Protein 1PBI (pdb70)

CATH classification: 2.10.69.10

B-factor: mean 23.82, std 16.3, range [2.0, 79.43]

Radius of gyration: 14.13 Å; Cα contacts (8 Å, |Δi|>4): 335; chains: 2; bounding box: 29×34×42 Å

Sequence (136 aa):
KSACCDTCLCTKSNPPTCRCVDVGETCHSACLSCICAYSNPPKCQCFDTQKFCYKQCHNSELEEVIKNKSACCDTCLCTKSNPPTCRCVDVGETCHSACLSCICAYSNPPKCQCFDTQKFCYKQCHNSELEEVIKN

Secondary structure (DSSP, 8-state):
-----S-EEEESSSS--EEE--EESS--TT-SSEEEESSSS-EEEE--EESS-PPPSSS---EEEE--/---B-SSEEEESSSS--EEE--EESS--TT-S-EEEESSSS-EEEE---BSS--B-SSS---EEE---

Nearest PDB structures (foldseek):
  1pbi-assembly1_A  TM=1.015E+00  e=2.897E-12  Pisum sativum
  6lh6-assembly1_B  TM=9.780E-01  e=8.377E-08  Cicer arietinum
  6lh6-assembly1_A  TM=8.838E-01  e=9.990E-08  Cicer arietinum
  1mvz-assembly1_A  TM=8.721E-01  e=2.674E-06  Medicago scutellata
  1pi2-assembly1_A  TM=8.719E-01  e=5.408E-06  Glycine max

InterPro domains:
  IPR000877 Proteinase inhibitor I12, Bowman-Birk [PF00228] (8-31)
  IPR000877 Proteinase inhibitor I12, Bowman-Birk [SM00269] (8-61)
  IPR000877 Proteinase inhibitor I12, Bowman-Birk [cd00023] (8-61)
  IPR035995 Bowman-Birk type proteinase inhibitor [G3DSA:2.10.69.10] (1-72)
  IPR035995 Bowman-Birk type proteinase inhibitor [SSF57247] (6-68)

Solvent-accessible surface area: 7482 Å² total; per-residue (Å²): 148,86,40,29,0,16,3,3,0,5,29,106,59,97,114,57,66,4,20,6,0,43,63,25,113,112,30,31,74,37,24,163,44,52,30,58,13,120,62,147,85,54,75,2,4,7,18,23,66,36,78,108,36,42,147,21,47,128,86,62,89,75,19,69,56,63,106,53,124,81,21,22,0,38,5,3,0,8,34,115,65,99,116,52,62,2,23,10,0,42,64,27,124,104,25,29,79,36,23,153,40,55,30,59,13,117,63,145,84,56,73,3,2,6,14,18,70,41,76,108,37,43,107,23,59,75,96,61,119,96,26,60,45,61,80,50

Organism: Pisum sativum (NCBI:txid3888)

Foldseek 3Di:
DAAAAADKDWDPDVLIKIFGFDKDLWHGPVADAWDWDPDVVIIIGGPDIDSDHGHHPVPDNPDDDDPD/DQQAAADKDWDPDVLIKIFGFDWDLWHTPPADAWDWDPDVSIIIGGPDIHSDHGHHDPNDHPDDDDPD

Structure (mmCIF, N/CA/C/O backbone):
data_1PBI
#
_entry.id   1PBI
#
_cell.length_a   52.680
_cell.length_b   52.680
_cell.length_c   135.300
_cell.angle_alpha   90.00
_cell.angle_beta   90.00
_cell.angle_gamma   90.00
#
_symmetry.space_group_name_H-M   'P 41 21 2'
#
loop_
_entity.id
_entity.type
_entity.pdbx_description
1 polymer 'BOWMAN-BIRK PROTEINASE INHIBITOR'
2 water water
#
loop_
_atom_site.group_PDB
_atom_site.id
_atom_site.type_symbol
_atom_site.label_atom_id
_atom_site.label_alt_id
_atom_site.label_comp_id
_atom_site.label_asym_id
_atom_site.label_entity_id
_atom_site.label_seq_id
_atom_site.pdbx_PDB_ins_code
_atom_site.Cartn_x
_atom_site.Cartn_y
_atom_site.Cartn_z
_atom_site.occupancy
_atom_site.B_iso_or_equiv
_atom_site.auth_seq_id
_atom_site.auth_comp_id
_atom_site.auth_asym_id
_atom_site.auth_atom_id
_atom_site.pdbx_PDB_model_num
ATOM 1 N N . LYS A 1 5 ? 15.936 21.161 36.925 1.00 42.09 5 LYS A N 1
ATOM 2 C CA . LYS A 1 5 ? 17.394 20.854 36.963 1.00 39.53 5 LYS A CA 1
ATOM 3 C C . LYS A 1 5 ? 18.248 22.126 37.000 1.00 36.77 5 LYS A C 1
ATOM 4 O O . LYS A 1 5 ? 17.942 23.074 37.733 1.00 37.54 5 LYS A O 1
ATOM 6 N N . SER A 1 6 ? 19.310 22.148 36.204 1.00 31.67 6 SER A N 1
ATOM 7 C CA . SER A 1 6 ? 20.208 23.289 36.194 1.00 28.36 6 SER A CA 1
ATOM 8 C C . SER A 1 6 ? 20.300 23.968 34.851 1.00 24.77 6 SER A C 1
ATOM 9 O O . SER A 1 6 ? 20.477 23.319 33.820 1.00 28.19 6 SER A O 1
ATOM 12 N N . ALA A 1 7 ? 20.185 25.288 34.866 1.00 19.31 7 ALA A N 1
ATOM 13 C CA . ALA A 1 7 ? 20.273 26.062 33.642 1.00 19.57 7 ALA A CA 1
ATOM 14 C C . ALA A 1 7 ? 21.649 25.898 33.006 1.00 19.05 7 ALA A C 1
ATOM 15 O O . ALA A 1 7 ? 22.645 26.353 33.554 1.00 20.73 7 ALA A O 1
ATOM 17 N N . CYS A 1 8 ? 21.700 25.225 31.859 1.00 20.22 8 CYS A N 1
ATOM 18 C CA . CYS A 1 8 ? 22.945 25.025 31.115 1.00 17.88 8 CYS A CA 1
ATOM 19 C C . CYS A 1 8 ? 22.680 25.037 29.607 1.00 18.93 8 CYS A C 1
ATOM 20 O O . CYS A 1 8 ? 21.545 24.834 29.159 1.00 19.19 8 CYS A O 1
ATOM 23 N N . CYS A 1 9 ? 23.728 25.297 28.831 1.00 14.68 9 CYS A N 1
ATOM 24 C CA . CYS A 1 9 ? 23.612 25.325 27.385 1.00 9.44 9 CYS A CA 1
ATOM 25 C C . CYS A 1 9 ? 24.826 24.753 26.680 1.00 9.77 9 CYS A C 1
ATOM 26 O O . CYS A 1 9 ? 25.933 25.258 26.833 1.00 14.14 9 CYS A O 1
ATOM 29 N N . ASP A 1 10 ? 24.613 23.723 25.874 1.00 11.32 10 ASP A N 1
ATOM 30 C CA . ASP A 1 10 ? 25.709 23.083 25.165 1.00 11.74 10 ASP A CA 1
ATOM 31 C C . ASP A 1 10 ? 26.227 23.897 23.985 1.00 16.73 10 ASP A C 1
ATOM 32 O O . ASP A 1 10 ? 27.442 23.980 23.768 1.00 19.18 10 ASP A O 1
ATOM 37 N N . THR A 1 11 ? 25.312 24.504 23.227 1.00 15.50 11 THR A N 1
ATOM 38 C CA . THR A 1 11 ? 25.697 25.296 22.063 1.00 8.42 11 THR A CA 1
ATOM 39 C C . THR A 1 11 ? 25.207 26.732 22.140 1.00 5.79 11 THR A C 1
ATOM 40 O O . THR A 1 11 ? 24.080 27.046 21.784 1.00 4.80 11 THR A O 1
ATOM 44 N N . CYS A 1 12 ? 26.082 27.605 22.607 1.00 8.03 12 CYS A N 1
ATOM 45 C CA . CYS A 1 12 ? 25.764 29.014 22.731 1.00 9.78 12 CYS A CA 1
ATOM 46 C C . CYS A 1 12 ? 26.293 29.783 21.526 1.00 11.32 12 CYS A C 1
ATOM 47 O O . CYS A 1 12 ? 27.487 29.731 21.215 1.00 13.29 12 CYS A O 1
ATOM 50 N N . LEU A 1 13 ? 25.398 30.505 20.861 1.00 11.39 13 LEU A N 1
ATOM 51 C CA . LEU A 1 13 ? 25.751 31.280 19.682 1.00 13.03 13 LEU A CA 1
ATOM 52 C C . LEU A 1 13 ? 25.693 32.765 19.976 1.00 13.41 13 LEU A C 1
ATOM 53 O O . LEU A 1 13 ? 24.670 33.269 20.436 1.00 15.49 13 LEU A O 1
ATOM 58 N N . CYS A 1 14 ? 26.789 33.466 19.710 1.00 16.88 14 CYS A N 1
ATOM 59 C CA . CYS A 1 14 ? 26.839 34.906 19.933 1.00 19.27 14 CYS A CA 1
ATOM 60 C C . CYS A 1 14 ? 27.222 35.577 18.630 1.00 20.55 14 CYS A C 1
ATOM 61 O O . CYS A 1 14 ? 27.988 35.026 17.841 1.00 18.06 14 CYS A O 1
ATOM 64 N N . THR A 1 15 ? 26.686 36.772 18.413 1.00 24.07 15 THR A N 1
ATOM 65 C CA . THR A 1 15 ? 27.009 37.539 17.223 1.00 27.25 15 THR A CA 1
ATOM 66 C C . THR A 1 15 ? 28.407 38.097 17.455 1.00 32.00 15 THR A C 1
ATOM 67 O O . THR A 1 15 ? 28.907 38.098 18.577 1.00 36.51 15 THR A O 1
ATOM 71 N N . LYS A 1 16 ? 29.045 38.570 16.396 1.00 39.51 16 LYS A N 1
ATOM 72 C CA . LYS A 1 16 ? 30.379 39.135 16.526 1.00 41.13 16 LYS A CA 1
ATOM 73 C C . LYS A 1 16 ? 30.244 40.599 16.953 1.00 40.68 16 LYS A C 1
ATOM 74 O O . LYS A 1 16 ? 31.231 41.277 17.227 1.00 41.86 16 LYS A O 1
ATOM 80 N N . SER A 1 17 ? 29.007 41.071 17.027 1.00 39.96 17 SER A N 1
ATOM 81 C CA . SER A 1 17 ? 28.737 42.451 17.401 1.00 43.93 17 SER A CA 1
ATOM 82 C C . SER A 1 17 ? 29.307 42.833 18.759 1.00 46.12 17 SER A C 1
ATOM 83 O O . SER A 1 17 ? 29.911 42.015 19.455 1.00 46.56 17 SER A O 1
ATOM 86 N N . ASN A 1 18 ? 29.105 44.093 19.128 1.00 48.51 18 ASN A N 1
ATOM 87 C CA . ASN A 1 18 ? 29.576 44.614 20.407 1.00 49.66 18 ASN A CA 1
ATOM 88 C C . ASN A 1 18 ? 28.631 45.714 20.884 1.00 48.83 18 ASN A C 1
ATOM 89 O O . ASN A 1 18 ? 28.537 46.774 20.267 1.00 51.65 18 ASN A O 1
ATOM 91 N N . PRO A 1 19 ? 27.892 45.454 21.974 1.00 46.50 19 PRO A N 1
ATOM 92 C CA . PRO A 1 19 ? 27.966 44.182 22.700 1.00 45.71 19 PRO A CA 1
ATOM 93 C C . PRO A 1 19 ? 27.347 43.041 21.887 1.00 45.71 19 PRO A C 1
ATOM 94 O O . PRO A 1 19 ? 26.429 43.261 21.090 1.00 47.36 19 PRO A O 1
ATOM 98 N N . PRO A 1 20 ? 27.853 41.809 22.064 1.00 43.23 20 PRO A N 1
ATOM 99 C CA . PRO A 1 20 ? 27.296 40.682 21.315 1.00 39.41 20 PRO A CA 1
ATOM 100 C C . PRO A 1 20 ? 25.968 40.280 21.924 1.00 37.46 20 PRO A C 1
ATOM 101 O O . PRO A 1 20 ? 25.698 40.581 23.089 1.00 38.68 20 PRO A O 1
ATOM 105 N N . THR A 1 21 ? 25.141 39.621 21.121 1.00 35.19 21 THR A N 1
ATOM 106 C CA . THR A 1 21 ? 23.834 39.150 21.559 1.00 30.99 21 THR A CA 1
ATOM 107 C C . THR A 1 21 ? 23.936 37.642 21.476 1.00 27.69 21 THR A C 1
ATOM 108 O O . THR A 1 21 ? 24.397 37.102 20.472 1.00 29.48 21 THR A O 1
ATOM 112 N N . CYS A 1 22 ? 23.527 36.956 22.534 1.00 20.38 22 CYS A N 1
ATOM 113 C CA . CYS A 1 22 ? 23.640 35.513 22.540 1.00 13.37 22 CYS A CA 1
ATOM 114 C C . CYS A 1 22 ? 22.346 34.754 22.775 1.00 9.02 22 CYS A C 1
ATOM 115 O O . CYS A 1 22 ? 21.364 35.296 23.301 1.00 5.75 22 CYS A O 1
ATOM 118 N N . ARG A 1 23 ? 22.357 33.491 22.358 1.00 5.85 23 ARG A N 1
ATOM 119 C CA . ARG A 1 23 ? 21.209 32.607 22.511 1.00 7.64 23 ARG A CA 1
ATOM 120 C C . ARG A 1 23 ? 21.687 31.168 22.645 1.00 2.97 23 ARG A C 1
ATOM 121 O O . ARG A 1 23 ? 22.842 30.858 22.364 1.00 2.00 23 ARG A O 1
ATOM 129 N N . CYS A 1 24 ? 20.801 30.294 23.102 1.00 2.00 24 CYS A N 1
ATOM 130 C CA . CYS A 1 24 ? 21.142 28.886 23.235 1.00 5.47 24 CYS A CA 1
ATOM 131 C C . CYS A 1 24 ? 20.362 28.154 22.144 1.00 8.89 24 CYS A C 1
ATOM 132 O O . CYS A 1 24 ? 19.129 28.226 22.125 1.00 11.35 24 CYS A O 1
ATOM 135 N N . VAL A 1 25 ? 21.062 27.455 21.242 1.00 10.81 25 VAL A N 1
ATOM 136 C CA . VAL A 1 25 ? 20.382 26.744 20.151 1.00 10.72 25 VAL A CA 1
ATOM 137 C C . VAL A 1 25 ? 20.187 25.248 20.366 1.00 12.80 25 VAL A C 1
ATOM 138 O O . VAL A 1 25 ? 19.934 24.512 19.414 1.00 13.65 25 VAL A O 1
ATOM 142 N N . ASP A 1 26 ? 20.294 24.805 21.618 1.00 13.05 26 ASP A N 1
ATOM 143 C CA . ASP A 1 26 ? 20.101 23.398 21.953 1.00 9.43 26 ASP A CA 1
ATOM 144 C C . ASP A 1 26 ? 18.665 23.051 21.622 1.00 7.57 26 ASP A C 1
ATOM 145 O O . ASP A 1 26 ? 17.776 23.876 21.816 1.00 8.61 26 ASP A O 1
ATOM 150 N N . VAL A 1 27 ? 18.435 21.831 21.145 1.00 3.08 27 VAL A N 1
ATOM 151 C CA . VAL A 1 27 ? 17.091 21.387 20.800 1.00 3.43 27 VAL A CA 1
ATOM 152 C C . VAL A 1 27 ? 16.804 20.080 21.537 1.00 4.53 27 VAL A C 1
ATOM 153 O O . VAL A 1 27 ? 17.704 19.255 21.706 1.00 3.22 27 VAL A O 1
ATOM 157 N N . GLY A 1 28 ? 15.560 19.906 21.982 1.00 2.00 28 GLY A N 1
ATOM 158 C CA . GLY A 1 28 ? 15.191 18.703 22.701 1.00 2.00 28 GLY A CA 1
ATOM 159 C C . GLY A 1 28 ? 13.733 18.684 23.123 1.00 4.04 28 GLY A C 1
ATOM 160 O O . GLY A 1 28 ? 12.951 19.547 22.716 1.00 6.73 28 GLY A O 1
ATOM 161 N N . GLU A 1 29 ? 13.367 17.696 23.938 1.00 7.41 30 GLU A N 1
ATOM 162 C CA . GLU A 1 29 ? 11.994 17.552 24.423 1.00 14.18 30 GLU A CA 1
ATOM 163 C C . GLU A 1 29 ? 11.562 18.735 25.281 1.00 13.95 30 GLU A C 1
ATOM 164 O O . GLU A 1 29 ? 10.364 18.989 25.457 1.00 18.13 30 GLU A O 1
ATOM 170 N N . THR A 1 30 ? 12.543 19.453 25.820 1.00 14.10 31 THR A N 1
ATOM 171 C CA . THR A 1 30 ? 12.273 20.621 26.651 1.00 13.09 31 THR A CA 1
ATOM 172 C C . THR A 1 30 ? 13.435 21.590 26.579 1.00 12.59 31 THR A C 1
ATOM 173 O O . THR A 1 30 ? 14.490 21.276 26.017 1.00 8.68 31 THR A O 1
ATOM 177 N N . CYS A 1 31 ? 13.229 22.770 27.157 1.00 14.54 32 CYS A N 1
ATOM 178 C CA . CYS A 1 31 ? 14.243 23.822 27.184 1.00 13.36 32 CYS A CA 1
ATOM 179 C C . CYS A 1 31 ? 14.895 23.843 28.557 1.00 12.23 32 CYS A C 1
ATOM 180 O O . CYS A 1 31 ? 14.356 23.262 29.493 1.00 14.15 32 CYS A O 1
ATOM 183 N N . HIS A 1 32 ? 16.046 24.502 28.680 1.00 9.26 33 HIS A N 1
ATOM 184 C CA . HIS A 1 32 ? 16.729 24.553 29.963 1.00 7.04 33 HIS A CA 1
ATOM 185 C C . HIS A 1 32 ? 15.903 25.340 30.982 1.00 11.04 33 HIS A C 1
ATOM 186 O O . HIS A 1 32 ? 15.073 26.179 30.613 1.00 11.04 33 HIS A O 1
ATOM 193 N N . SER A 1 33 ? 16.132 25.052 32.263 1.00 10.67 34 SER A N 1
ATOM 194 C CA . SER A 1 33 ? 15.390 25.667 33.362 1.00 8.25 34 SER A CA 1
ATOM 195 C C . SER A 1 33 ? 15.248 27.186 33.377 1.00 9.58 34 SER A C 1
ATOM 196 O O . SER A 1 33 ? 14.280 27.703 33.917 1.00 15.58 34 SER A O 1
ATOM 199 N N . ALA A 1 34 ? 16.189 27.911 32.790 1.00 8.74 35 ALA A N 1
ATOM 200 C CA . ALA A 1 34 ? 16.114 29.367 32.809 1.00 6.03 35 ALA A CA 1
ATOM 201 C C . ALA A 1 34 ? 15.436 30.016 31.603 1.00 10.11 35 ALA A C 1
ATOM 202 O O . ALA A 1 34 ? 15.390 31.247 31.504 1.00 14.07 35 ALA A O 1
ATOM 204 N N . CYS A 1 35 ? 14.901 29.196 30.699 1.00 10.75 36 CYS A N 1
ATOM 205 C CA . CYS A 1 35 ? 14.260 29.692 29.481 1.00 4.61 36 CYS A CA 1
ATOM 206 C C . CYS A 1 35 ? 12.890 30.315 29.632 1.00 5.94 36 CYS A C 1
ATOM 207 O O . CYS A 1 35 ? 11.949 29.669 30.086 1.00 9.40 36 CYS A O 1
ATOM 210 N N . LEU A 1 36 ? 12.761 31.560 29.197 1.00 9.62 37 LEU A N 1
ATOM 211 C CA . LEU A 1 36 ? 11.478 32.247 29.270 1.00 13.74 37 LEU A CA 1
ATOM 212 C C . LEU A 1 36 ? 10.597 31.888 28.080 1.00 15.85 37 LEU A C 1
ATOM 213 O O . LEU A 1 36 ? 9.419 31.565 28.242 1.00 20.58 37 LEU A O 1
ATOM 218 N N . SER A 1 37 ? 11.173 31.938 26.883 1.00 14.46 38 SER A N 1
ATOM 219 C CA . SER A 1 37 ? 10.430 31.628 25.665 1.00 12.49 38 SER A CA 1
ATOM 220 C C . SER A 1 37 ? 10.878 30.325 25.010 1.00 8.05 38 SER A C 1
ATOM 221 O O . SER A 1 37 ? 11.825 30.314 24.238 1.00 11.02 38 SER A O 1
ATOM 224 N N . CYS A 1 38 ? 10.189 29.232 25.305 1.00 8.69 39 CYS A N 1
ATOM 225 C CA . CYS A 1 38 ? 10.538 27.922 24.753 1.00 8.04 39 CYS A CA 1
ATOM 226 C C . CYS A 1 38 ? 9.591 27.539 23.616 1.00 9.95 39 CYS A C 1
ATOM 227 O O . CYS A 1 38 ? 8.411 27.293 23.841 1.00 11.53 39 CYS A O 1
ATOM 230 N N . ILE A 1 39 ? 10.120 27.481 22.399 1.00 10.98 40 ILE A N 1
ATOM 231 C CA . ILE A 1 39 ? 9.326 27.161 21.217 1.00 11.93 40 ILE A CA 1
ATOM 232 C C . ILE A 1 39 ? 9.554 25.740 20.737 1.00 12.06 40 ILE A C 1
ATOM 233 O O . ILE A 1 39 ? 10.698 25.324 20.550 1.00 13.79 40 ILE A O 1
ATOM 238 N N . CYS A 1 40 ? 8.459 25.008 20.531 1.00 13.12 41 CYS A N 1
ATOM 239 C CA . CYS A 1 40 ? 8.519 23.616 20.074 1.00 12.22 41 CYS A CA 1
ATOM 240 C C . CYS A 1 40 ? 7.760 23.413 18.782 1.00 13.17 41 CYS A C 1
ATOM 241 O O . CYS A 1 40 ? 6.866 24.190 18.454 1.00 16.04 41 CYS A O 1
ATOM 244 N N . ALA A 1 41 ? 8.130 22.355 18.061 1.00 17.20 42 ALA A N 1
ATOM 245 C CA . ALA A 1 41 ? 7.481 21.964 16.814 1.00 15.77 42 ALA A CA 1
ATOM 246 C C . ALA A 1 41 ? 6.474 20.910 17.259 1.00 20.82 42 ALA A C 1
ATOM 247 O O . ALA A 1 41 ? 6.707 20.2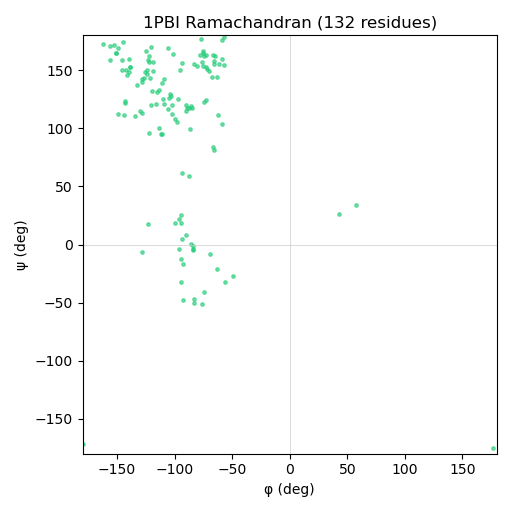15 18.244 1.00 27.03 42 ALA A O 1
ATOM 249 N N . TYR A 1 42 ? 5.356 20.785 16.558 1.00 26.47 43 TYR A N 1
ATOM 250 C CA . TYR A 1 42 ? 4.336 19.818 16.959 1.00 30.36 43 TYR A CA 1
ATOM 251 C C . TYR A 1 42 ? 4.511 18.403 16.402 1.00 29.79 43 TYR A C 1
ATOM 252 O O . TYR A 1 42 ? 3.627 17.876 15.725 1.00 35.32 43 TYR A O 1
ATOM 254 N N . SER A 1 43 ? 5.647 17.785 16.702 1.00 25.99 44 SER A N 1
ATOM 255 C CA . SER A 1 43 ? 5.924 16.430 16.248 1.00 24.65 44 SER A CA 1
ATOM 256 C C . SER A 1 43 ? 6.152 15.516 17.461 1.00 27.85 44 SER A C 1
ATOM 257 O O . SER A 1 43 ? 6.271 16.004 18.584 1.00 32.23 44 SER A O 1
ATOM 260 N N . ASN A 1 44 ? 6.208 14.201 17.245 1.00 26.81 45 ASN A N 1
ATOM 261 C CA . ASN A 1 44 ? 6.442 13.252 18.342 1.00 26.19 45 ASN A CA 1
ATOM 262 C C . ASN A 1 44 ? 7.704 12.441 18.058 1.00 24.21 45 ASN A C 1
ATOM 263 O O . ASN A 1 44 ? 7.788 11.753 17.041 1.00 30.05 45 ASN A O 1
ATOM 268 N N . PRO A 1 45 ? 8.707 12.531 18.943 1.00 21.14 46 PRO A N 1
ATOM 269 C CA . PRO A 1 45 ? 8.669 13.354 20.155 1.00 19.03 46 PRO A CA 1
ATOM 270 C C . PRO A 1 45 ? 8.836 14.828 19.793 1.00 18.74 46 PRO A C 1
ATOM 271 O O . PRO A 1 45 ? 9.299 15.156 18.705 1.00 18.49 46 PRO A O 1
ATOM 275 N N . PRO A 1 46 ? 8.473 15.737 20.705 1.00 18.88 47 PRO A N 1
ATOM 276 C CA . PRO A 1 46 ? 8.611 17.161 20.393 1.00 15.63 47 PRO A CA 1
ATOM 277 C C . PRO A 1 46 ? 10.049 17.621 20.212 1.00 13.89 47 PRO A C 1
ATOM 278 O O . PRO A 1 46 ? 11.000 16.950 20.620 1.00 15.53 47 PRO A O 1
ATOM 282 N N . LYS A 1 47 ? 10.186 18.782 19.583 1.00 13.68 48 LYS A N 1
ATOM 283 C CA . LYS A 1 47 ? 11.475 19.391 19.302 1.00 9.24 48 LYS A CA 1
ATOM 284 C C . LYS A 1 47 ? 11.340 20.816 19.790 1.00 7.98 48 LYS A C 1
ATOM 285 O O . LYS A 1 47 ? 10.544 21.578 19.245 1.00 7.02 48 LYS A O 1
ATOM 291 N N . CYS A 1 48 ? 12.104 21.181 20.814 1.00 6.82 49 CYS A N 1
ATOM 292 C CA .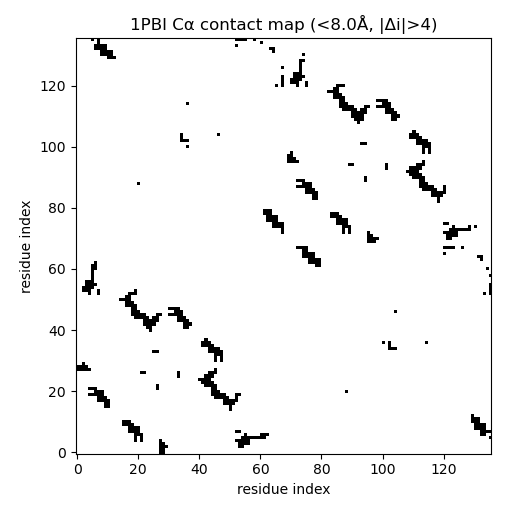 CYS A 1 48 ? 12.006 22.524 21.359 1.00 2.11 49 CYS A CA 1
ATOM 293 C C . CYS A 1 48 ? 13.309 23.262 21.377 1.00 2.00 49 CYS A C 1
ATOM 294 O O . CYS A 1 48 ? 14.369 22.665 21.492 1.00 4.42 49 CYS A O 1
ATOM 297 N N . GLN A 1 49 ? 13.227 24.575 21.259 1.00 2.00 50 GLN A N 1
ATOM 298 C CA . GLN A 1 49 ? 14.418 25.386 21.311 1.00 3.64 50 GLN A CA 1
ATOM 299 C C . GLN A 1 49 ? 14.096 26.632 22.107 1.00 5.80 50 GLN A C 1
ATOM 300 O O . GLN A 1 49 ? 12.955 27.094 22.111 1.00 6.41 50 GLN A O 1
ATOM 306 N N . CYS A 1 50 ? 15.090 27.167 22.802 1.00 2.78 51 CYS A N 1
ATOM 307 C CA . CYS A 1 50 ? 14.866 28.364 23.586 1.00 5.55 51 CYS A CA 1
ATOM 308 C C . CYS A 1 50 ? 15.141 29.587 22.723 1.00 5.71 51 CYS A C 1
ATOM 309 O O . CYS A 1 50 ? 16.255 29.773 22.238 1.00 7.30 51 CYS A O 1
ATOM 312 N N . PHE A 1 51 ? 14.136 30.432 22.543 1.00 4.32 52 PHE A N 1
ATOM 313 C CA . PHE A 1 51 ? 14.297 31.622 21.717 1.00 8.01 52 PHE A CA 1
ATOM 314 C C . PHE A 1 51 ? 14.774 32.877 22.439 1.00 11.04 52 PHE A C 1
ATOM 315 O O . PHE A 1 51 ? 14.792 33.954 21.851 1.00 17.70 52 PHE A O 1
ATOM 323 N N . ASP A 1 52 ? 15.163 32.744 23.702 1.00 16.45 53 ASP A N 1
ATOM 324 C CA . ASP A 1 52 ? 15.636 33.879 24.487 1.00 11.30 53 ASP A CA 1
ATOM 325 C C . ASP A 1 52 ? 17.009 34.325 24.010 1.00 13.43 53 ASP A C 1
ATOM 326 O O . ASP A 1 52 ? 17.790 33.516 23.512 1.00 13.17 53 ASP A O 1
ATOM 331 N N . THR A 1 53 ? 17.303 35.612 24.175 1.00 12.77 54 THR A N 1
ATOM 332 C CA . THR A 1 53 ? 18.603 36.167 23.805 1.00 15.11 54 THR A CA 1
ATOM 333 C C . THR A 1 53 ? 19.131 36.931 24.998 1.00 13.22 54 THR A C 1
ATOM 334 O O . THR A 1 53 ? 18.383 37.643 25.656 1.00 16.27 54 THR A O 1
ATOM 338 N N . GLN A 1 54 ? 20.422 36.818 25.259 1.00 12.09 55 GLN A N 1
ATOM 339 C CA . GLN A 1 54 ? 21.015 37.531 26.376 1.00 16.38 55 GLN A CA 1
ATOM 340 C C . GLN A 1 54 ? 22.416 37.959 25.976 1.00 19.14 55 GLN A C 1
ATOM 341 O O . GLN A 1 54 ? 22.908 37.586 24.906 1.00 22.29 55 GLN A O 1
ATOM 347 N N . LYS A 1 55 ? 23.066 38.724 26.845 1.00 19.87 56 LYS A N 1
ATOM 348 C CA . LYS A 1 55 ? 24.415 39.199 26.572 1.00 21.60 56 LYS A CA 1
ATOM 349 C C . LYS A 1 55 ? 25.461 38.272 27.177 1.00 21.36 56 LYS A C 1
ATOM 350 O O . LYS A 1 55 ? 26.620 38.653 27.324 1.00 24.57 56 LYS A O 1
ATOM 352 N N . PHE A 1 56 ? 25.056 37.045 27.499 1.00 18.94 57 PHE A N 1
ATOM 353 C CA . PHE A 1 56 ? 25.960 36.073 28.109 1.00 13.23 57 PHE A CA 1
ATOM 354 C C . PHE A 1 56 ? 25.559 34.636 27.743 1.00 13.35 57 PHE A C 1
ATOM 355 O O . PHE A 1 56 ? 24.455 34.405 27.266 1.00 9.93 57 PHE A O 1
ATOM 363 N N . CYS A 1 57 ? 26.462 33.685 27.974 1.00 13.86 58 CYS A N 1
ATOM 364 C CA . CYS A 1 57 ? 26.226 32.268 27.686 1.00 16.48 58 CYS A CA 1
ATOM 365 C C . CYS A 1 57 ? 26.066 31.488 28.990 1.00 20.19 58 CYS A C 1
ATOM 366 O O . CYS A 1 57 ? 26.763 31.770 29.969 1.00 22.09 58 CYS A O 1
ATOM 369 N N . TYR A 1 58 ? 25.169 30.503 28.995 1.00 18.28 59 TYR A N 1
ATOM 370 C CA . TYR A 1 58 ? 24.974 29.659 30.169 1.00 14.34 59 TYR A CA 1
ATOM 371 C C . TYR A 1 58 ? 26.140 28.685 30.137 1.00 14.29 59 TYR A C 1
ATOM 372 O O . TYR A 1 58 ? 26.787 28.562 29.113 1.00 22.13 59 TYR A O 1
ATOM 381 N N . LYS A 1 59 ? 26.441 28.007 31.235 1.00 14.45 60 LYS A N 1
ATOM 382 C CA . LYS A 1 59 ? 27.559 27.066 31.215 1.00 12.47 60 LYS A CA 1
ATOM 383 C C . LYS A 1 59 ? 27.155 25.802 30.477 1.00 12.39 60 LYS A C 1
ATOM 384 O O . LYS A 1 59 ? 25.980 25.457 30.420 1.00 11.26 60 LYS A O 1
ATOM 390 N N . GLN A 1 60 ? 28.134 25.111 29.911 1.00 11.18 61 GLN A N 1
ATOM 391 C CA . GLN A 1 60 ? 27.862 23.892 29.168 1.00 17.27 61 GLN A CA 1
ATOM 392 C C . GLN A 1 60 ? 27.167 22.875 30.057 1.00 24.57 61 GLN A C 1
ATOM 393 O O . GLN A 1 60 ? 27.235 22.967 31.281 1.00 30.99 61 GLN A O 1
ATOM 395 N N . CYS A 1 61 ? 26.495 21.906 29.440 1.00 28.97 62 CYS A N 1
ATOM 396 C CA . CYS A 1 61 ? 25.806 20.853 30.187 1.00 29.82 62 CYS A CA 1
ATOM 397 C C . CYS A 1 61 ? 26.720 19.643 30.322 1.00 34.78 62 CYS A C 1
ATOM 398 O O . CYS A 1 61 ? 26.658 18.913 31.311 1.00 36.71 62 CYS A O 1
ATOM 401 N N . HIS A 1 62 ? 27.556 19.422 29.313 1.00 39.83 63 HIS A N 1
ATOM 402 C CA . HIS A 1 62 ? 28.456 18.279 29.318 1.00 47.49 63 HIS A CA 1
ATOM 403 C C . HIS A 1 62 ? 29.903 18.652 29.042 1.00 50.69 63 HIS A C 1
ATOM 404 O O . HIS A 1 62 ? 30.799 17.805 29.131 1.00 53.46 63 HIS A O 1
ATOM 411 N N . ASN A 1 63 ? 30.132 19.916 28.707 1.00 54.05 64 ASN A N 1
ATOM 412 C CA . ASN A 1 63 ? 31.483 20.385 28.427 1.00 56.85 64 ASN A CA 1
ATOM 413 C C . ASN A 1 63 ? 32.118 19.577 27.298 1.00 57.78 64 ASN A C 1
ATOM 414 O O . ASN A 1 63 ? 33.328 19.331 27.294 1.00 57.52 64 ASN A O 1
ATOM 416 N N . SER A 1 64 ? 31.291 19.159 26.346 1.00 56.98 65 SER A N 1
ATOM 417 C CA . SER A 1 64 ? 31.766 18.388 25.205 1.00 55.98 65 SER A CA 1
ATOM 418 C C . SER A 1 64 ? 31.131 18.972 23.954 1.00 55.68 65 SER A C 1
ATOM 419 O O . SER A 1 64 ? 29.923 18.848 23.756 1.00 58.67 65 SER A O 1
ATOM 421 N N . GLU A 1 65 ? 31.948 19.613 23.121 1.00 53.98 66 GLU A N 1
ATOM 422 C CA . GLU A 1 65 ? 31.466 20.227 21.887 1.00 51.73 66 GLU A CA 1
ATOM 423 C C . GLU A 1 65 ? 30.811 19.188 20.983 1.00 47.02 66 GLU A C 1
ATOM 424 O O . GLU A 1 65 ? 31.486 18.398 20.326 1.00 48.01 66 GLU A O 1
ATOM 430 N N . LEU A 1 66 ? 29.485 19.204 20.956 1.00 43.07 67 LEU A N 1
ATOM 431 C CA . LEU A 1 66 ? 28.719 18.260 20.159 1.00 41.32 67 LEU A CA 1
ATOM 432 C C . LEU A 1 66 ? 28.351 18.809 18.783 1.00 39.15 67 LEU A C 1
ATOM 433 O O . LEU A 1 66 ? 27.904 18.064 17.914 1.00 38.42 67 LEU A O 1
ATOM 438 N N . GLU A 1 67 ? 28.538 20.110 18.592 1.00 35.19 68 GLU A N 1
ATOM 439 C CA . GLU A 1 67 ? 28.205 20.754 17.328 1.00 32.76 68 GLU A CA 1
ATOM 440 C C . GLU A 1 67 ? 29.213 21.828 16.951 1.00 34.66 68 GLU A C 1
ATOM 441 O O . GLU A 1 67 ? 29.813 22.470 17.816 1.00 33.87 68 GLU A O 1
ATOM 447 N N . GLU A 1 68 ? 29.390 22.029 15.651 1.00 35.97 69 GLU A N 1
ATOM 448 C CA . GLU A 1 68 ? 30.316 23.039 15.159 1.00 35.31 69 GLU A CA 1
ATOM 449 C C . GLU A 1 68 ? 29.689 23.754 13.984 1.00 31.20 69 GLU A C 1
ATOM 450 O O . GLU A 1 68 ? 28.843 23.197 13.295 1.00 31.95 69 GLU A O 1
ATOM 456 N N . VAL A 1 69 ? 30.097 24.996 13.770 1.00 28.81 70 VAL A N 1
ATOM 457 C CA . VAL A 1 69 ? 29.574 25.789 12.667 1.00 31.10 70 VAL A CA 1
ATOM 458 C C . VAL A 1 69 ? 30.368 25.489 11.398 1.00 32.03 70 VAL A C 1
ATOM 459 O O . VAL A 1 69 ? 31.564 25.743 11.346 1.00 32.85 70 VAL A O 1
ATOM 463 N N . ILE A 1 70 ? 29.709 24.949 10.377 1.00 33.40 71 ILE A N 1
ATOM 464 C CA . ILE A 1 70 ? 30.388 24.640 9.124 1.00 35.17 71 ILE A CA 1
ATOM 465 C C . ILE A 1 70 ? 30.341 25.831 8.181 1.00 37.18 71 ILE A C 1
ATOM 466 O O . ILE A 1 70 ? 29.265 26.257 7.761 1.00 38.99 71 ILE A O 1
ATOM 471 N N . LYS A 1 71 ? 31.510 26.367 7.849 1.00 42.39 72 LYS A N 1
ATOM 472 C CA . LYS A 1 71 ? 31.600 27.511 6.948 1.00 47.25 72 LYS A CA 1
ATOM 473 C C . LYS A 1 71 ? 31.136 27.123 5.546 1.00 49.30 72 LYS A C 1
ATOM 474 O O . LYS A 1 71 ? 31.956 26.839 4.672 1.00 50.75 72 LYS A O 1
ATOM 476 N N . ASN A 1 72 ? 29.818 27.110 5.343 1.00 50.27 73 ASN A N 1
ATOM 477 C CA . ASN A 1 72 ? 29.225 26.763 4.055 1.00 48.25 73 ASN A CA 1
AT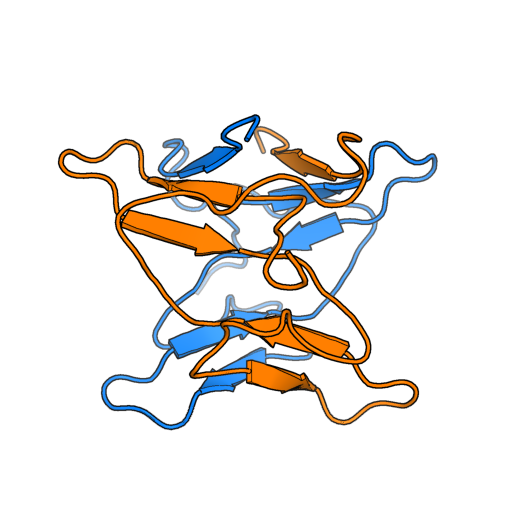OM 478 C C . ASN A 1 72 ? 29.250 27.987 3.148 1.00 52.44 73 ASN A C 1
ATOM 479 O O . ASN A 1 72 ? 29.438 29.100 3.688 1.00 56.46 73 ASN A O 1
ATOM 484 N N . LYS B 1 5 ? 19.346 28.558 -4.753 1.00 51.98 5 LYS B N 1
ATOM 485 C CA . LYS B 1 5 ? 18.969 29.911 -5.255 1.00 54.40 5 LYS B CA 1
ATOM 486 C C . LYS B 1 5 ? 18.472 30.775 -4.094 1.00 54.53 5 LYS B C 1
ATOM 487 O O . LYS B 1 5 ? 19.217 31.593 -3.546 1.00 54.73 5 LYS B O 1
ATOM 489 N N . SER B 1 6 ? 17.209 30.589 -3.721 1.00 54.93 6 SER B N 1
ATOM 490 C CA . SER B 1 6 ? 16.618 31.340 -2.615 1.00 53.36 6 SER B CA 1
ATOM 491 C C . SER B 1 6 ? 16.780 30.523 -1.323 1.00 49.04 6 SER B C 1
ATOM 492 O O . SER B 1 6 ? 16.634 31.050 -0.219 1.00 50.46 6 SER B O 1
ATOM 495 N N . ALA B 1 7 ? 17.064 29.231 -1.480 1.00 40.44 7 ALA B N 1
ATOM 496 C CA . ALA B 1 7 ? 17.285 28.343 -0.350 1.00 31.60 7 ALA B CA 1
ATOM 497 C C . ALA B 1 7 ? 18.753 28.483 -0.003 1.00 26.38 7 ALA B C 1
ATOM 498 O O . ALA B 1 7 ? 19.617 27.893 -0.639 1.00 28.73 7 ALA B O 1
ATOM 500 N N . CYS B 1 8 ? 19.033 29.284 1.008 1.00 25.34 8 CYS B N 1
ATOM 501 C CA . CYS B 1 8 ? 20.401 29.510 1.420 1.00 23.94 8 CYS B CA 1
ATOM 502 C C . CYS B 1 8 ? 20.477 29.532 2.946 1.00 22.87 8 CYS B C 1
ATOM 503 O O . CYS B 1 8 ? 19.472 29.752 3.630 1.00 21.46 8 CYS B O 1
ATOM 506 N N . CYS B 1 9 ? 21.671 29.315 3.482 1.00 17.80 9 CYS B N 1
ATOM 507 C CA . CYS B 1 9 ? 21.839 29.314 4.919 1.00 11.30 9 CYS B CA 1
ATOM 508 C C . CYS B 1 9 ? 23.158 29.928 5.356 1.00 12.53 9 CYS B C 1
ATOM 509 O O . CYS B 1 9 ? 24.234 29.500 4.930 1.00 10.46 9 CYS B O 1
ATOM 512 N N . ASP B 1 10 ? 23.050 30.940 6.210 1.00 12.03 10 ASP B N 1
ATOM 513 C CA . ASP B 1 10 ? 24.194 31.661 6.737 1.00 13.97 10 ASP B CA 1
ATOM 514 C C . ASP B 1 10 ? 24.935 30.872 7.813 1.00 19.22 10 ASP B C 1
ATOM 515 O O . ASP B 1 10 ? 26.159 30.718 7.755 1.00 23.62 10 ASP B O 1
ATOM 520 N N . THR B 1 11 ? 24.190 30.389 8.807 1.00 18.71 11 THR B N 1
ATOM 521 C CA . THR B 1 11 ? 24.770 29.636 9.920 1.00 13.85 11 THR B CA 1
ATOM 522 C C . THR B 1 11 ? 24.309 28.192 9.912 1.00 11.55 11 THR B C 1
ATOM 523 O O . THR B 1 11 ? 23.205 27.876 10.355 1.00 10.02 11 THR B O 1
ATOM 527 N N . CYS B 1 12 ? 25.174 27.318 9.412 1.00 11.36 12 CYS B N 1
ATOM 528 C CA . CYS B 1 12 ? 24.862 25.902 9.328 1.00 9.39 12 CYS B CA 1
ATOM 529 C C . CYS B 1 12 ? 25.558 25.137 10.440 1.00 10.18 12 CYS B C 1
ATOM 530 O O . CYS B 1 12 ? 26.788 25.140 10.537 1.00 9.99 12 CYS B O 1
ATOM 533 N N . LEU B 1 13 ? 24.760 24.480 11.274 1.00 9.54 13 LEU B N 1
ATOM 534 C CA . LEU B 1 13 ? 25.279 23.717 12.397 1.00 10.51 13 LEU B CA 1
ATOM 535 C C . LEU B 1 13 ? 25.216 22.236 12.113 1.00 12.23 13 LEU B C 1
ATOM 536 O O . LEU B 1 13 ? 24.152 21.714 11.778 1.00 16.18 13 LEU B O 1
ATOM 541 N N . CYS B 1 14 ? 26.353 21.562 12.256 1.00 13.39 14 CYS B N 1
ATOM 542 C CA . CYS B 1 14 ? 26.427 20.122 12.035 1.00 15.58 14 CYS B C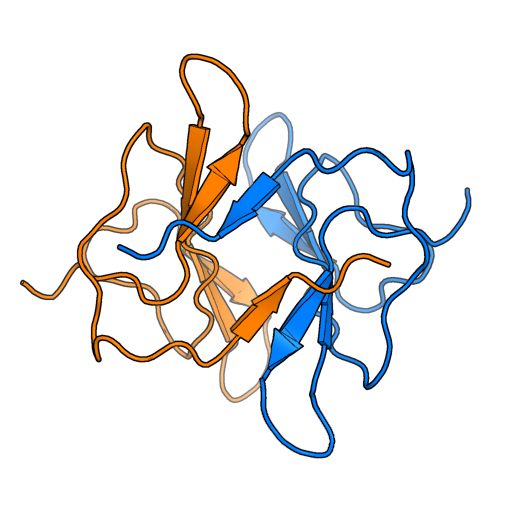A 1
ATOM 543 C C . CYS B 1 14 ? 27.071 19.462 13.247 1.00 17.01 14 CYS B C 1
ATOM 544 O O . CYS B 1 14 ? 27.995 20.015 13.851 1.00 12.29 14 CYS B O 1
ATOM 547 N N . THR B 1 15 ? 26.578 18.279 13.597 1.00 21.20 15 THR B N 1
ATOM 548 C CA . THR B 1 15 ? 27.143 17.544 14.712 1.00 29.67 15 THR B CA 1
ATOM 549 C C . THR B 1 15 ? 28.497 16.997 14.253 1.00 36.39 15 THR B C 1
ATOM 550 O O . THR B 1 15 ? 28.787 16.960 13.054 1.00 37.86 15 THR B O 1
ATOM 554 N N . LYS B 1 16 ? 29.329 16.589 15.207 1.00 41.22 16 LYS B N 1
ATOM 555 C CA . LYS B 1 16 ? 30.639 16.040 14.882 1.00 45.93 16 LYS B CA 1
ATOM 556 C C . LYS B 1 16 ? 30.493 14.555 14.555 1.00 48.85 16 LYS B C 1
ATOM 557 O O . LYS B 1 16 ? 31.456 13.890 14.170 1.00 52.30 16 LYS B O 1
ATOM 563 N N . SER B 1 17 ? 29.272 14.050 14.704 1.00 49.68 17 SER B N 1
ATOM 564 C CA . SER B 1 17 ? 28.966 12.647 14.445 1.00 50.76 17 SER B CA 1
ATOM 565 C C . SER B 1 17 ? 29.285 12.213 13.017 1.00 54.01 17 SER B C 1
ATOM 566 O O . SER B 1 17 ? 29.682 13.022 12.174 1.00 56.54 17 SER B O 1
ATOM 569 N N . ASN B 1 18 ? 29.103 10.923 12.760 1.00 54.04 18 ASN B N 1
ATOM 570 C CA . ASN B 1 18 ? 29.345 10.354 11.444 1.00 55.54 18 ASN B CA 1
ATOM 571 C C . ASN B 1 18 ? 28.301 9.268 11.218 1.00 56.21 18 ASN B C 1
ATOM 572 O O . ASN B 1 18 ? 28.319 8.237 11.890 1.00 58.44 18 ASN B O 1
ATOM 574 N N . PRO B 1 19 ? 27.360 9.498 10.289 1.00 55.26 19 PRO B N 1
ATOM 575 C CA . PRO B 1 19 ? 27.286 10.726 9.491 1.00 53.64 19 PRO B CA 1
ATOM 576 C C . PRO B 1 19 ? 26.802 11.872 10.354 1.00 52.25 19 PRO B C 1
ATOM 577 O O . PRO B 1 19 ? 26.087 11.665 11.334 1.00 52.12 19 PRO B O 1
ATOM 581 N N . PRO B 1 20 ? 27.188 13.102 10.004 1.00 49.42 20 PRO B N 1
ATOM 582 C CA . PRO B 1 20 ? 26.754 14.245 10.792 1.00 45.38 20 PRO B CA 1
ATOM 583 C C . PRO B 1 20 ? 25.336 14.616 10.393 1.00 40.70 20 PRO B C 1
ATOM 584 O O . PRO B 1 20 ? 24.906 14.336 9.276 1.00 40.84 20 PRO B O 1
ATOM 588 N N . THR B 1 21 ? 24.615 15.230 11.319 1.00 37.47 21 THR B N 1
ATOM 589 C CA . THR B 1 21 ? 23.250 15.684 11.084 1.00 30.22 21 THR B CA 1
ATOM 590 C C . THR B 1 21 ? 23.357 17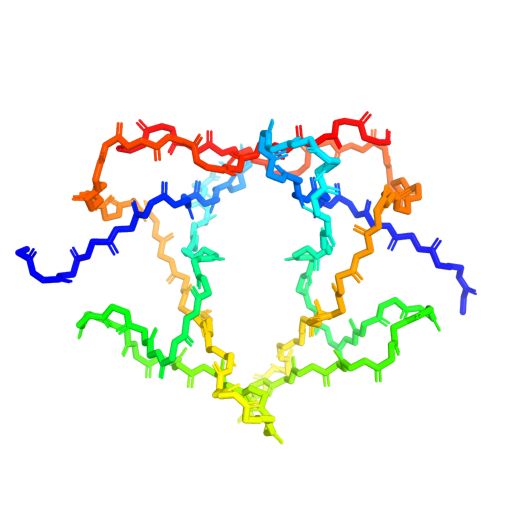.201 11.151 1.00 25.56 21 THR B C 1
ATOM 591 O O . THR B 1 21 ? 23.966 17.741 12.083 1.00 26.35 21 THR B O 1
ATOM 595 N N . CYS B 1 22 ? 22.767 17.885 10.176 1.00 19.57 22 CYS B N 1
ATOM 596 C CA . CYS B 1 22 ? 22.856 19.333 10.130 1.00 8.52 22 CYS B CA 1
ATOM 597 C C . CYS B 1 22 ? 21.543 20.075 10.134 1.00 5.68 22 CYS B C 1
ATOM 598 O O . CYS B 1 22 ? 20.484 19.517 9.851 1.00 6.74 22 CYS B O 1
ATOM 601 N N . ARG B 1 23 ? 21.624 21.355 10.467 1.00 2.97 23 ARG B N 1
ATOM 602 C CA . ARG B 1 23 ? 20.449 22.202 10.482 1.00 3.14 23 ARG B CA 1
ATOM 603 C C . ARG B 1 23 ? 20.854 23.652 10.302 1.00 4.54 23 ARG B C 1
ATOM 604 O O . ARG B 1 23 ? 22.006 24.013 10.529 1.00 4.17 23 ARG B O 1
ATOM 612 N N . CYS B 1 24 ? 19.908 24.475 9.870 1.00 2.00 24 CYS B N 1
ATOM 613 C CA . CYS B 1 24 ? 20.177 25.882 9.660 1.00 6.00 24 CYS B CA 1
ATOM 614 C C . CYS B 1 24 ? 19.528 26.644 10.795 1.00 10.22 24 CYS B C 1
ATOM 615 O O . CYS B 1 24 ? 18.300 26.623 10.928 1.00 11.83 24 CYS B O 1
ATOM 618 N N . VAL B 1 25 ? 20.341 27.319 11.607 1.00 10.66 25 VAL B N 1
ATOM 619 C CA . VAL B 1 25 ? 19.825 28.051 12.760 1.00 10.76 25 VAL B CA 1
ATOM 620 C C . VAL B 1 25 ? 19.583 29.538 12.514 1.00 10.27 25 VAL B C 1
ATOM 621 O O . VAL B 1 25 ? 19.531 30.326 13.449 1.00 12.02 25 VAL B O 1
ATOM 625 N N . ASP B 1 26 ? 19.413 29.919 11.258 1.00 9.68 26 ASP B N 1
ATOM 626 C CA . ASP B 1 26 ? 19.169 31.313 10.933 1.00 6.16 26 ASP B CA 1
ATOM 627 C C . ASP B 1 26 ? 17.797 31.692 11.478 1.00 5.55 26 ASP B C 1
ATOM 628 O O . ASP B 1 26 ? 16.880 30.875 11.471 1.00 3.46 26 ASP B O 1
ATOM 633 N N . VAL B 1 27 ? 17.669 32.932 11.950 1.00 6.64 27 VAL B N 1
ATOM 634 C CA . VAL B 1 27 ? 16.407 33.440 12.495 1.00 7.77 27 VAL B CA 1
ATOM 635 C C . VAL B 1 27 ? 15.925 34.637 11.671 1.00 10.03 27 VAL B C 1
ATOM 636 O O . VAL B 1 27 ? 16.739 35.394 11.142 1.00 10.90 27 VAL B O 1
ATOM 640 N N . GLY B 1 28 ? 14.609 34.820 11.576 1.00 8.46 28 GLY B N 1
ATOM 641 C CA . GLY B 1 28 ? 14.085 35.947 10.824 1.00 6.23 28 GLY B CA 1
ATOM 642 C C . GLY B 1 28 ? 12.577 35.962 10.736 1.00 9.83 28 GLY B C 1
ATOM 643 O O . GLY B 1 28 ? 11.909 35.133 11.347 1.00 15.41 28 GLY B O 1
ATOM 644 N N . GLU B 1 29 ? 12.029 36.906 9.976 1.00 11.27 30 GLU B N 1
ATOM 645 C CA . GLU B 1 29 ? 10.582 37.006 9.812 1.00 13.48 30 GLU B CA 1
ATOM 646 C C . GLU B 1 29 ? 10.040 35.834 9.001 1.00 12.03 30 GLU B C 1
ATOM 647 O O . GLU B 1 29 ? 8.830 35.650 8.872 1.00 13.45 30 GLU B O 1
ATOM 653 N N . THR B 1 30 ? 10.949 35.043 8.456 1.00 10.95 31 THR B N 1
ATOM 654 C CA . THR B 1 30 ? 10.574 33.887 7.671 1.00 15.36 31 THR B CA 1
ATOM 655 C C . THR B 1 30 ? 11.772 32.929 7.544 1.00 16.48 31 THR B C 1
ATOM 656 O O . THR B 1 30 ? 12.880 33.238 7.991 1.00 13.86 31 THR B O 1
ATOM 660 N N . CYS B 1 31 ? 11.537 31.751 6.976 1.00 18.63 32 CYS B N 1
ATOM 661 C CA . CYS B 1 31 ? 12.592 30.753 6.798 1.00 19.12 32 CYS B CA 1
ATOM 662 C C . CYS B 1 31 ? 13.013 30.699 5.330 1.00 18.75 32 CYS B C 1
ATOM 663 O O . CYS B 1 31 ? 12.348 31.278 4.471 1.00 20.69 32 CYS B O 1
ATOM 666 N N . HIS B 1 32 ? 14.109 30.007 5.028 1.00 19.71 33 HIS B N 1
ATOM 667 C CA . HIS B 1 32 ? 14.541 29.919 3.637 1.00 17.72 33 HIS B CA 1
ATOM 668 C C . HIS B 1 32 ? 13.523 29.128 2.823 1.00 17.60 33 HIS B C 1
ATOM 669 O O . HIS B 1 32 ? 12.683 28.422 3.390 1.00 16.26 33 HIS B O 1
ATOM 676 N N . SER B 1 33 ? 13.596 29.270 1.500 1.00 20.04 34 SER B N 1
ATOM 677 C CA . SER B 1 33 ? 12.655 28.627 0.569 1.00 21.90 34 SER B CA 1
ATOM 678 C C . SER B 1 33 ? 12.506 27.105 0.645 1.00 19.99 34 SER B C 1
ATOM 679 O O . SER B 1 33 ? 11.420 26.571 0.405 1.00 18.99 34 SER B O 1
ATOM 682 N N . ALA B 1 34 ? 13.586 26.411 0.986 1.00 18.41 35 ALA B N 1
ATOM 683 C CA . ALA B 1 34 ? 13.560 24.957 1.064 1.00 17.07 35 ALA B CA 1
ATOM 684 C C . ALA B 1 34 ? 13.085 24.375 2.388 1.00 17.29 35 ALA B C 1
ATOM 685 O O . ALA B 1 34 ? 13.027 23.157 2.531 1.00 21.29 35 ALA B O 1
ATOM 687 N N . CYS B 1 35 ? 12.727 25.225 3.346 1.00 17.09 36 CYS B N 1
ATOM 688 C CA . CYS B 1 35 ? 12.309 24.748 4.667 1.00 15.05 36 CYS B CA 1
ATOM 689 C C . CYS B 1 35 ? 10.946 24.077 4.775 1.00 11.51 36 CYS B C 1
ATOM 690 O O . CYS B 1 35 ? 9.928 24.661 4.436 1.00 15.88 36 CYS B O 1
ATOM 693 N N . LEU B 1 36 ? 10.934 22.854 5.288 1.00 11.73 37 LEU B N 1
ATOM 694 C CA . LEU B 1 36 ? 9.692 22.117 5.468 1.00 15.42 37 LEU B CA 1
ATOM 695 C C . LEU B 1 36 ? 9.025 22.544 6.774 1.00 18.69 37 LEU B C 1
ATOM 696 O O . LEU B 1 36 ? 7.837 22.877 6.797 1.00 20.44 37 LEU B O 1
ATOM 701 N N . SER B 1 37 ? 9.792 22.543 7.861 1.00 17.65 38 SER B N 1
ATOM 702 C CA . SER B 1 37 ? 9.251 22.901 9.167 1.00 15.82 38 SER B CA 1
ATOM 703 C C . SER B 1 37 ? 9.810 24.216 9.699 1.00 12.53 38 SER B C 1
ATOM 704 O O . SER B 1 37 ? 10.859 24.252 10.336 1.00 11.81 38 SER B O 1
ATOM 707 N N . CYS B 1 38 ? 9.074 25.292 9.447 1.00 15.34 39 CYS B N 1
ATOM 708 C CA . CYS B 1 38 ? 9.450 26.649 9.859 1.00 13.92 39 CYS B CA 1
ATOM 709 C C . CYS B 1 38 ? 8.701 27.052 11.132 1.00 14.74 39 CYS B C 1
ATOM 710 O O . CYS B 1 38 ? 7.498 27.309 11.096 1.00 18.61 39 CYS B O 1
ATOM 713 N N . ILE B 1 39 ? 9.414 27.113 12.254 1.00 14.04 40 ILE B N 1
ATOM 714 C CA . ILE B 1 39 ? 8.797 27.464 13.525 1.00 10.17 40 ILE B CA 1
ATOM 715 C C . ILE B 1 39 ? 9.066 28.896 13.984 1.00 14.94 40 ILE B C 1
ATOM 716 O O . ILE B 1 39 ? 10.219 29.333 14.064 1.00 14.34 40 ILE B O 1
ATOM 721 N N . CYS B 1 40 ? 7.992 29.610 14.309 1.00 14.48 41 CYS B N 1
ATOM 722 C CA . CYS B 1 40 ? 8.094 30.994 14.755 1.00 15.22 41 CYS B CA 1
ATOM 723 C C . CYS B 1 40 ? 7.567 31.233 16.169 1.00 18.61 41 CYS B C 1
ATOM 724 O O . CYS B 1 40 ? 6.738 30.485 16.681 1.00 19.43 41 CYS B O 1
ATOM 727 N N . ALA B 1 41 ? 8.055 32.301 16.785 1.00 21.01 42 ALA B N 1
ATOM 728 C CA . ALA B 1 41 ? 7.614 32.708 18.104 1.00 22.78 42 ALA B CA 1
ATOM 729 C C . ALA B 1 41 ? 6.507 33.720 17.776 1.00 27.10 42 ALA B C 1
ATOM 730 O O . ALA B 1 41 ? 6.511 34.313 16.690 1.00 29.45 42 ALA B O 1
ATOM 732 N N . TYR B 1 42 ? 5.568 33.929 18.691 1.00 31.41 43 TYR B N 1
ATOM 733 C CA . TYR B 1 42 ? 4.473 34.863 18.433 1.00 32.41 43 TYR B CA 1
ATOM 734 C C . TYR B 1 42 ? 4.710 36.295 18.925 1.00 32.58 43 TYR B C 1
ATOM 735 O O . TYR B 1 42 ? 3.967 36.802 19.763 1.00 33.67 43 TYR B O 1
ATOM 737 N N . SER B 1 43 ? 5.737 36.945 18.393 1.00 33.21 44 SER B N 1
ATOM 738 C CA . SER B 1 43 ? 6.049 38.324 18.761 1.00 32.72 44 SER B CA 1
ATOM 739 C C . SER B 1 43 ? 6.103 39.182 17.498 1.00 32.13 44 SER B C 1
ATOM 740 O O . SER B 1 43 ? 6.147 38.653 16.386 1.00 35.41 44 SER B O 1
ATOM 743 N N . ASN B 1 44 ? 6.097 40.502 17.668 1.00 28.29 45 ASN B N 1
ATOM 744 C CA . ASN B 1 44 ? 6.148 41.411 16.530 1.00 25.12 45 ASN B CA 1
ATOM 745 C C . ASN B 1 44 ? 7.425 42.230 16.578 1.00 23.97 45 ASN B C 1
ATOM 746 O O . ASN B 1 44 ? 7.687 42.923 17.559 1.00 26.88 45 ASN B O 1
ATOM 751 N N . PRO B 1 45 ? 8.257 42.140 15.528 1.00 23.75 46 PRO B N 1
ATOM 752 C CA . PRO B 1 45 ? 8.020 41.301 14.352 1.00 22.20 46 PRO B CA 1
ATOM 753 C C . PRO B 1 45 ? 8.286 39.837 14.699 1.00 21.55 46 PRO B C 1
ATOM 754 O O . PRO B 1 45 ? 8.874 39.541 15.740 1.00 25.90 46 PRO B O 1
ATOM 758 N N . PRO B 1 46 ? 7.859 38.900 13.834 1.00 17.60 47 PRO B N 1
ATOM 759 C CA . PRO B 1 46 ? 8.070 37.470 14.100 1.00 14.10 47 PRO B CA 1
ATOM 760 C C . PRO B 1 46 ? 9.512 37.018 14.108 1.00 12.65 47 PRO B C 1
ATOM 761 O O . PRO B 1 46 ? 10.388 37.666 13.537 1.00 14.37 47 PRO B O 1
ATOM 765 N N . LYS B 1 47 ? 9.746 35.894 14.775 1.00 10.01 48 LYS B N 1
ATOM 766 C CA . LYS B 1 47 ? 11.067 35.293 14.879 1.00 7.67 48 LYS B CA 1
ATOM 767 C C . LYS B 1 47 ? 10.862 33.854 14.448 1.00 9.23 48 LYS B C 1
ATOM 768 O O . LYS B 1 47 ? 10.166 33.105 15.130 1.00 7.07 48 LYS B O 1
ATOM 774 N N . CYS B 1 48 ? 11.448 33.467 13.315 1.00 10.23 49 CYS B N 1
ATOM 775 C CA . CYS B 1 48 ? 11.300 32.102 12.821 1.00 4.85 49 CYS B CA 1
ATOM 776 C C . CYS B 1 48 ? 12.612 31.405 12.565 1.00 2.16 49 CYS B C 1
ATOM 777 O O . CYS B 1 48 ? 13.612 32.019 12.203 1.00 5.74 49 CYS B O 1
ATOM 780 N N . GLN B 1 49 ? 12.598 30.100 12.763 1.00 2.00 50 GLN B N 1
ATOM 781 C CA . GLN B 1 49 ? 13.779 29.302 12.530 1.00 4.08 50 GLN B CA 1
ATOM 782 C C . GLN B 1 49 ? 13.328 28.000 11.905 1.00 6.32 50 GLN B C 1
ATOM 783 O O . GLN B 1 49 ? 12.247 27.495 12.207 1.00 8.50 50 GLN B O 1
ATOM 789 N N . CYS B 1 50 ? 14.158 27.471 11.018 1.00 7.63 51 CYS B N 1
ATOM 790 C CA . CYS B 1 50 ? 13.854 26.234 10.325 1.00 10.02 51 CYS B CA 1
ATOM 791 C C . CYS B 1 50 ? 1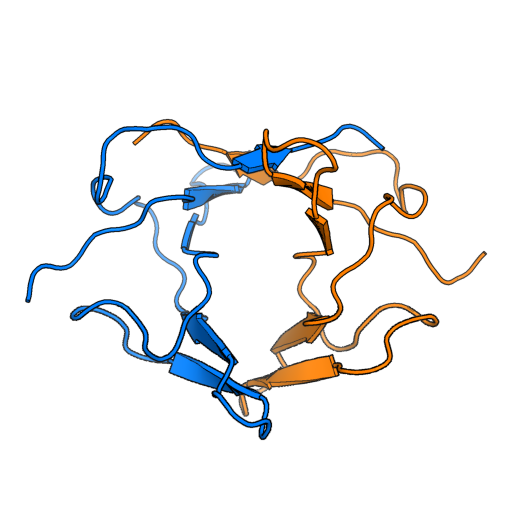4.335 25.060 11.152 1.00 9.06 51 CYS B C 1
ATOM 792 O O . CYS B 1 50 ? 15.532 24.914 11.395 1.00 14.74 51 CYS B O 1
ATOM 795 N N . PHE B 1 51 ? 13.401 24.215 11.567 1.00 9.76 52 PHE B N 1
ATOM 796 C CA . PHE B 1 51 ? 13.727 23.059 12.389 1.00 11.37 52 PHE B CA 1
ATOM 797 C C . PHE B 1 51 ? 14.181 21.827 11.609 1.00 12.52 52 PHE B C 1
ATOM 798 O O . PHE B 1 51 ? 14.525 20.807 12.204 1.00 12.96 52 PHE B O 1
ATOM 806 N N . ASP B 1 52 ? 14.196 21.930 10.281 1.00 15.38 53 ASP B N 1
ATOM 807 C CA . ASP B 1 52 ? 14.601 20.813 9.428 1.00 11.64 53 ASP B CA 1
ATOM 808 C C . ASP B 1 52 ? 15.998 20.329 9.773 1.00 11.14 53 ASP B C 1
ATOM 809 O O . ASP B 1 52 ? 16.819 21.083 10.275 1.00 14.43 53 ASP B O 1
ATOM 814 N N . THR B 1 53 ? 16.256 19.064 9.473 1.00 13.15 54 THR B N 1
ATOM 815 C CA . THR B 1 53 ? 17.543 18.438 9.727 1.00 13.96 54 THR B CA 1
ATOM 816 C C . THR B 1 53 ? 17.918 17.713 8.439 1.00 16.06 54 THR B C 1
ATOM 817 O O . THR B 1 53 ? 17.064 17.099 7.807 1.00 17.09 54 THR B O 1
ATOM 821 N N . GLN B 1 54 ? 19.178 17.819 8.028 1.00 14.86 55 GLN B N 1
ATOM 822 C CA . GLN B 1 54 ? 19.649 17.158 6.811 1.00 16.81 55 GLN B CA 1
ATOM 823 C C . GLN B 1 54 ? 21.112 16.801 6.979 1.00 16.40 55 GLN B C 1
ATOM 824 O O . GLN B 1 54 ? 21.766 17.251 7.926 1.00 18.27 55 GLN B O 1
ATOM 830 N N . LYS B 1 55 ? 21.632 15.999 6.060 1.00 14.68 56 LYS B N 1
ATOM 831 C CA . LYS B 1 55 ? 23.021 15.588 6.147 1.00 17.72 56 LYS B CA 1
ATOM 832 C C . LYS B 1 55 ? 23.943 16.486 5.322 1.00 18.41 56 LYS B C 1
ATOM 833 O O . LYS B 1 55 ? 25.026 16.067 4.906 1.00 24.06 56 LYS B O 1
ATOM 835 N N . PHE B 1 56 ? 23.519 17.723 5.093 1.00 12.23 57 PHE B N 1
ATOM 836 C CA . PHE B 1 56 ? 24.325 18.655 4.321 1.00 10.45 57 PHE B CA 1
ATOM 837 C C . PHE B 1 56 ? 23.972 20.096 4.666 1.00 14.85 57 PHE B C 1
ATOM 838 O O . PHE B 1 56 ? 22.974 20.367 5.349 1.00 11.20 57 PHE B O 1
ATOM 846 N N . CYS B 1 57 ? 24.781 21.017 4.147 1.00 17.52 58 CYS B N 1
ATOM 847 C CA . CYS B 1 57 ? 24.579 22.450 4.366 1.00 17.80 58 CYS B CA 1
ATOM 848 C C . CYS B 1 57 ? 24.159 23.128 3.060 1.00 17.95 58 CYS B C 1
ATOM 849 O O . CYS B 1 57 ? 24.688 22.806 2.011 1.00 25.95 58 CYS B O 1
ATOM 852 N N . TYR B 1 58 ? 23.202 24.048 3.111 1.00 17.60 59 TYR B N 1
ATOM 853 C CA . TYR B 1 58 ? 22.791 24.771 1.918 1.00 11.50 59 TYR B CA 1
ATOM 854 C C . TYR B 1 58 ? 23.905 25.786 1.732 1.00 16.39 59 TYR B C 1
ATOM 855 O O . TYR B 1 58 ? 24.807 25.865 2.561 1.00 20.33 59 TYR B O 1
ATOM 864 N N . LYS B 1 59 ? 23.851 26.567 0.661 1.00 23.04 60 LYS B N 1
ATOM 865 C CA . LYS B 1 59 ? 24.898 27.551 0.416 1.00 26.84 60 LYS B CA 1
ATOM 866 C C . LYS B 1 59 ? 24.631 28.818 1.199 1.00 29.73 60 LYS B C 1
ATOM 867 O O . LYS B 1 59 ? 23.483 29.107 1.540 1.00 30.53 60 LYS B O 1
ATOM 873 N N . GLN B 1 60 ? 25.694 29.567 1.488 1.00 32.86 61 GLN B N 1
ATOM 874 C CA . GLN B 1 60 ? 25.580 30.809 2.250 1.00 34.01 61 GLN B CA 1
ATOM 875 C C . GLN B 1 60 ? 24.714 31.819 1.520 1.00 34.76 61 GLN B C 1
ATOM 876 O O . GLN B 1 60 ? 24.586 31.754 0.303 1.00 38.56 61 GLN B O 1
ATOM 878 N N . CYS B 1 61 ? 24.116 32.750 2.256 1.00 37.45 62 CYS B N 1
ATOM 879 C CA . CYS B 1 61 ? 23.285 33.775 1.634 1.00 42.03 62 CYS B CA 1
ATOM 880 C C . CYS B 1 61 ? 24.106 35.025 1.327 1.00 47.95 62 CYS B C 1
ATOM 881 O O . CYS B 1 61 ? 24.052 35.557 0.218 1.00 52.73 62 CYS B O 1
ATOM 884 N N . HIS B 1 62 ? 24.880 35.474 2.312 1.00 53.81 63 HIS B N 1
ATOM 885 C CA . HIS B 1 62 ? 25.714 36.665 2.168 1.00 56.81 63 HIS B CA 1
ATOM 886 C C . HIS B 1 62 ? 27.188 36.361 2.442 1.00 60.03 63 HIS B C 1
ATOM 887 O O . HIS B 1 62 ? 27.980 37.269 2.699 1.00 61.00 63 HIS B O 1
ATOM 889 N N . ASN B 1 63 ? 27.540 35.079 2.395 1.00 62.97 64 ASN B N 1
ATOM 890 C CA . ASN B 1 63 ? 28.913 34.625 2.626 1.00 65.65 64 ASN B CA 1
ATOM 891 C C . ASN B 1 63 ? 29.604 35.324 3.803 1.00 67.70 64 ASN B C 1
ATOM 892 O O . ASN B 1 63 ? 30.836 35.430 3.838 1.00 68.60 64 ASN B O 1
ATOM 894 N N . SER B 1 64 ? 28.814 35.790 4.767 1.00 68.95 65 SER B N 1
ATOM 895 C CA . SER B 1 64 ? 29.358 36.475 5.937 1.00 69.75 65 SER B CA 1
ATOM 896 C C . SER B 1 64 ? 28.968 35.761 7.234 1.00 68.91 65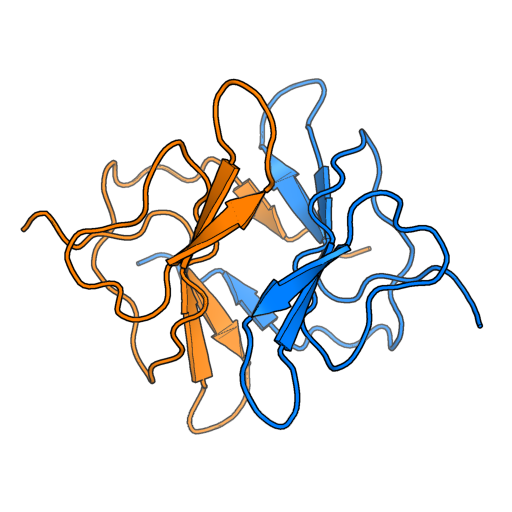 SER B C 1
ATOM 897 O O . SER B 1 64 ? 27.863 35.227 7.351 1.00 69.37 65 SER B O 1
ATOM 899 N N . GLU B 1 65 ? 29.882 35.748 8.203 1.00 65.49 66 GLU B N 1
ATOM 900 C CA . GLU B 1 65 ? 29.619 35.106 9.487 1.00 62.80 66 GLU B CA 1
ATOM 901 C C . GLU B 1 65 ? 29.187 36.127 10.537 1.00 58.66 66 GLU B C 1
ATOM 902 O O . GLU B 1 65 ? 30.004 36.898 11.054 1.00 58.29 66 GLU B O 1
ATOM 908 N N . LEU B 1 66 ? 27.895 36.126 10.844 1.00 52.21 67 LEU B N 1
ATOM 909 C CA . LEU B 1 66 ? 27.344 37.055 11.818 1.00 48.30 67 LEU B CA 1
ATOM 910 C C . LEU B 1 66 ? 27.231 36.432 13.201 1.00 44.70 67 LEU B C 1
ATOM 911 O O . LEU B 1 66 ? 26.843 37.100 14.160 1.00 44.35 67 LEU B O 1
ATOM 916 N N . GLU B 1 67 ? 27.570 35.152 13.304 1.00 39.37 68 GLU B N 1
ATOM 917 C CA . GLU B 1 67 ? 27.486 34.458 14.578 1.00 35.79 68 GLU B CA 1
ATOM 918 C C . GLU B 1 67 ? 28.594 33.432 14.719 1.00 36.88 68 GLU B C 1
ATOM 919 O O . GLU B 1 67 ? 29.072 32.877 13.729 1.00 36.45 68 GLU B O 1
ATOM 925 N N . GLU B 1 68 ? 29.001 33.192 15.963 1.00 36.84 69 GLU B N 1
ATOM 926 C CA . GLU B 1 68 ? 30.062 32.242 16.270 1.00 33.72 69 GLU B CA 1
ATOM 927 C C . GLU B 1 68 ? 29.692 31.441 17.507 1.00 29.73 69 GLU B C 1
ATOM 928 O O . GLU B 1 6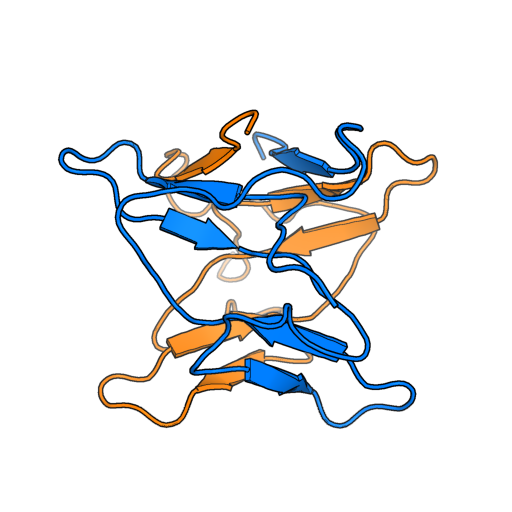8 ? 28.939 31.911 18.353 1.00 30.25 69 GLU B O 1
ATOM 934 N N . VAL B 1 69 ? 30.219 30.229 17.599 1.00 27.22 70 VAL B N 1
ATOM 935 C CA . VAL B 1 69 ? 29.955 29.373 18.740 1.00 28.46 70 VAL B CA 1
ATOM 936 C C . VAL B 1 69 ? 30.949 29.717 19.842 1.00 31.18 70 VAL B C 1
ATOM 937 O O . VAL B 1 69 ? 32.159 29.602 19.652 1.00 33.85 70 VAL B O 1
ATOM 941 N N . ILE B 1 70 ? 30.433 30.145 20.991 1.00 33.28 71 ILE B N 1
ATOM 942 C CA . ILE B 1 70 ? 31.276 30.497 22.126 1.00 31.03 71 ILE B CA 1
ATOM 943 C C . ILE B 1 70 ? 31.518 29.288 23.021 1.00 33.78 71 ILE B C 1
ATOM 944 O O . ILE B 1 70 ? 30.584 28.756 23.614 1.00 31.63 71 ILE B O 1
ATOM 949 N N . LYS B 1 71 ? 32.771 28.851 23.106 1.00 38.39 72 LYS B N 1
ATOM 950 C CA . LYS B 1 71 ? 33.124 27.702 23.937 1.00 41.60 72 LYS B CA 1
ATOM 951 C C . LYS B 1 71 ? 32.918 28.055 25.409 1.00 44.65 72 LYS B C 1
ATOM 952 O O . LYS B 1 71 ? 33.862 28.450 26.103 1.00 46.63 72 LYS B O 1
ATOM 954 N N . ASN B 1 72 ? 31.673 27.916 25.865 1.00 45.36 73 ASN B N 1
ATOM 955 C CA . ASN B 1 72 ? 31.278 28.217 27.241 1.00 41.45 73 ASN B CA 1
ATOM 956 C C . ASN B 1 72 ? 31.464 26.995 28.136 1.00 41.87 73 ASN B C 1
ATOM 957 O O . ASN B 1 72 ? 32.582 26.439 28.157 1.00 48.26 73 ASN B O 1
#